Protein AF-A0A7C1WB35-F1 (afdb_monomer)

Secondary structure (DSSP, 8-state):
--HHHHHHHHHHHHHHHHHHHHHHHHHHHHHHHHHHHHHHHHHHHHHHHHHHHHHHHHHHHHHHHHHHHHHHHHHHHHHHHHHHHHHHHHHHHHT--HHHHHHHHHHHHHHHHHH--S---EEESSHHHHHHHHTTTPPEEEE---

Solvent-accessible surface area (backbone atoms only — not comparable to full-atom values): 8251 Å² total; per-residue (Å²): 134,61,72,66,62,54,53,52,49,53,54,48,53,52,51,51,51,51,53,49,53,52,52,54,50,52,54,52,51,52,50,54,52,53,50,54,50,54,51,51,51,53,51,52,51,49,54,52,51,52,51,49,54,51,52,52,50,53,49,52,52,52,53,51,49,52,51,52,52,51,51,50,50,53,50,52,53,51,49,51,51,50,52,52,49,51,52,51,50,50,51,51,64,73,66,49,51,72,71,58,46,52,54,52,54,53,54,50,51,56,50,46,64,75,71,50,89,75,91,67,73,42,72,40,70,50,76,70,50,56,63,56,33,60,78,70,77,43,53,75,79,46,79,49,92,126

Mean predicted aligned error: 10.4 Å

Radius of gyration: 50.58 Å; Cα contacts (8 Å, |Δi|>4): 37; chains: 1; bounding box: 86×27×138 Å

pLDDT: mean 91.78, std 7.6, range [55.28, 98.44]

Foldseek 3Di:
DDPVVVVVVVVVVVVVVVVVVVVVVVVVVVVVVVVVVVVVVVVVVVVVVVVVVVVVVVVVVVVVVVVVVVVVVVVVVVVVVVVVVVVVVVVCVVPDDLVRVLVVVLVVVVVCVVVDPDQAEDEDADPSVVVSVVVVVHHYPYYDHD

Sequence (146 aa):
MTVEKIINRIKRDASETVKQIIKEAEEKAKGIIEEAKEEARGEAKKIIEDGRKQAENIRRIHVSRANQDAQRRIMNIKEEFIERCFARAVEKLQNLSGDEYKKIVATLIEKARRTLDGDIIAYISRDEDEEILKNYDIPVKGRIEA

Structure (mmCIF, N/CA/C/O backbone):
data_AF-A0A7C1WB35-F1
#
_entry.id   AF-A0A7C1WB35-F1
#
loop_
_atom_site.group_PDB
_atom_site.id
_atom_site.type_symbol
_atom_site.label_atom_id
_atom_site.label_alt_id
_atom_site.label_comp_id
_atom_site.label_asym_id
_atom_site.label_entity_id
_atom_site.label_seq_id
_atom_site.pdbx_PDB_ins_code
_atom_site.Cartn_x
_atom_site.Cartn_y
_atom_site.Cartn_z
_atom_site.occupancy
_atom_site.B_iso_or_equiv
_atom_site.auth_seq_id
_atom_site.auth_comp_id
_atom_site.auth_asym_id
_atom_site.auth_atom_id
_atom_site.pdbx_PDB_model_num
ATOM 1 N N . MET A 1 1 ? -42.092 -0.435 89.103 1.00 55.28 1 MET A N 1
ATOM 2 C CA . MET A 1 1 ? -42.287 -0.674 87.652 1.00 55.28 1 MET A CA 1
ATOM 3 C C . MET A 1 1 ? -42.473 -2.170 87.447 1.00 55.28 1 MET A C 1
ATOM 5 O O . MET A 1 1 ? -41.717 -2.915 88.051 1.00 55.28 1 MET A O 1
ATOM 9 N N . THR A 1 2 ? -43.472 -2.616 86.684 1.00 77.06 2 THR A N 1
ATOM 10 C CA . THR A 1 2 ? -43.758 -4.050 86.486 1.00 77.06 2 THR A CA 1
ATOM 11 C C . THR A 1 2 ? -42.870 -4.654 85.395 1.00 77.06 2 THR A C 1
ATOM 13 O O . THR A 1 2 ? -42.499 -3.971 84.439 1.00 77.06 2 THR A O 1
ATOM 16 N N . VAL A 1 3 ? -42.542 -5.941 85.530 1.00 78.44 3 VAL A N 1
ATOM 17 C CA . VAL A 1 3 ? -41.705 -6.721 84.596 1.00 78.44 3 VAL A CA 1
ATOM 18 C C . VAL A 1 3 ? -42.214 -6.634 83.147 1.00 78.44 3 VAL A C 1
ATOM 20 O O . VAL A 1 3 ? -41.426 -6.498 82.214 1.00 78.44 3 VAL A O 1
ATOM 23 N N . GLU A 1 4 ? -43.531 -6.585 82.948 1.00 80.69 4 GLU A N 1
ATOM 24 C CA . GLU A 1 4 ? -44.162 -6.448 81.627 1.00 80.69 4 GLU A CA 1
ATOM 25 C C . GLU A 1 4 ? -43.800 -5.150 80.891 1.00 80.69 4 GLU A C 1
ATOM 27 O O . GLU A 1 4 ? -43.601 -5.163 79.676 1.00 80.69 4 GLU A O 1
ATOM 32 N N . LYS A 1 5 ? -43.662 -4.020 81.603 1.00 83.69 5 LYS A N 1
ATOM 33 C CA . LYS A 1 5 ? -43.256 -2.747 80.977 1.00 83.69 5 LYS A CA 1
ATOM 34 C C . LYS A 1 5 ? -41.819 -2.802 80.462 1.00 83.69 5 LYS A C 1
ATOM 36 O O . LYS A 1 5 ? -41.527 -2.200 79.433 1.00 83.69 5 LYS A O 1
ATOM 41 N N . ILE A 1 6 ? -40.943 -3.531 81.152 1.00 84.94 6 ILE A N 1
ATOM 42 C CA . ILE A 1 6 ? -39.547 -3.723 80.741 1.00 84.94 6 ILE A CA 1
ATOM 43 C C . ILE A 1 6 ? -39.499 -4.599 79.484 1.00 84.94 6 ILE A C 1
ATOM 45 O O . ILE A 1 6 ? -38.863 -4.220 78.505 1.00 84.94 6 ILE A O 1
ATOM 49 N N . ILE A 1 7 ? -40.249 -5.704 79.461 1.00 87.00 7 ILE A N 1
ATOM 50 C CA . ILE A 1 7 ? -40.331 -6.604 78.299 1.00 87.00 7 ILE A CA 1
ATOM 51 C C . ILE A 1 7 ? -40.873 -5.877 77.061 1.00 87.00 7 ILE A C 1
ATOM 53 O O . ILE A 1 7 ? -40.320 -6.019 75.971 1.00 87.00 7 ILE A O 1
ATOM 57 N N . ASN A 1 8 ? -41.928 -5.072 77.211 1.00 88.94 8 ASN A N 1
ATOM 58 C CA . ASN A 1 8 ? -42.499 -4.320 76.090 1.00 88.94 8 ASN A CA 1
ATOM 59 C C . ASN A 1 8 ? -41.539 -3.256 75.546 1.00 88.94 8 ASN A C 1
ATOM 61 O O . ASN A 1 8 ? -41.481 -3.055 74.334 1.00 88.94 8 ASN A O 1
ATOM 65 N N . ARG A 1 9 ? -40.758 -2.611 76.419 1.00 89.44 9 ARG A N 1
ATOM 66 C CA . ARG A 1 9 ? -39.730 -1.653 76.001 1.00 89.44 9 ARG A CA 1
ATOM 67 C C . ARG A 1 9 ? -38.605 -2.348 75.233 1.00 89.44 9 ARG A C 1
ATOM 69 O O . ARG A 1 9 ? -38.311 -1.933 74.124 1.00 89.44 9 ARG A O 1
ATOM 76 N N . ILE A 1 10 ? -38.101 -3.477 75.738 1.00 91.31 10 ILE A N 1
ATOM 77 C CA . ILE A 1 10 ? -37.080 -4.291 75.052 1.00 91.31 10 ILE A CA 1
ATOM 78 C C . ILE A 1 10 ? -37.562 -4.740 73.666 1.00 91.31 10 ILE A C 1
ATOM 80 O O . ILE A 1 10 ? -36.821 -4.635 72.694 1.00 91.31 10 ILE A O 1
ATOM 84 N N . LYS A 1 11 ? -38.808 -5.218 73.547 1.00 92.50 11 LYS A N 1
ATOM 85 C CA . LYS A 1 11 ? -39.375 -5.635 72.252 1.00 92.50 11 LYS A CA 1
ATOM 86 C C . LYS A 1 11 ? -39.479 -4.478 71.264 1.00 92.50 11 LYS A C 1
ATOM 88 O O . LYS A 1 11 ? -39.217 -4.662 70.076 1.00 92.50 11 LYS A O 1
ATOM 93 N N . ARG A 1 12 ? -39.883 -3.301 71.744 1.00 93.38 12 ARG A N 1
ATOM 94 C CA . ARG A 1 12 ? -39.992 -2.104 70.913 1.00 93.38 12 ARG A CA 1
ATOM 95 C C . ARG A 1 12 ? -38.617 -1.632 70.449 1.00 93.38 12 ARG A C 1
ATOM 97 O O . ARG A 1 12 ? -38.442 -1.443 69.250 1.00 93.38 12 ARG A O 1
ATOM 104 N N . ASP A 1 13 ? -37.661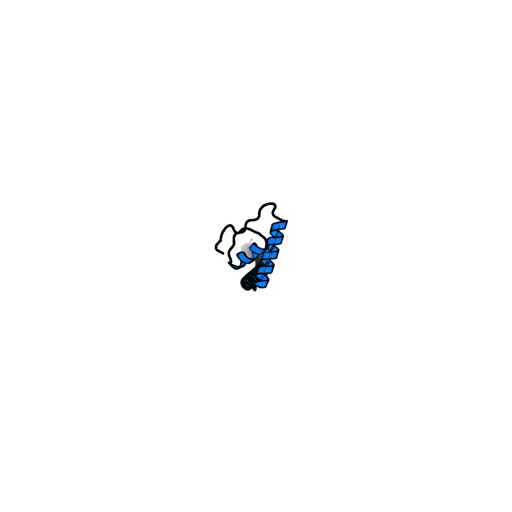 -1.529 71.365 1.00 93.31 13 ASP A N 1
ATOM 105 C CA . ASP A 1 13 ? -36.290 -1.112 71.066 1.00 93.31 13 ASP A CA 1
ATOM 106 C C . ASP A 1 13 ? -35.649 -2.087 70.062 1.00 93.31 13 ASP A C 1
ATOM 108 O O . ASP A 1 13 ? -35.138 -1.662 69.030 1.00 93.31 13 ASP A O 1
ATOM 112 N N . ALA A 1 14 ? -35.799 -3.402 70.272 1.00 93.56 14 ALA A N 1
ATOM 113 C CA . ALA A 1 14 ? -35.333 -4.420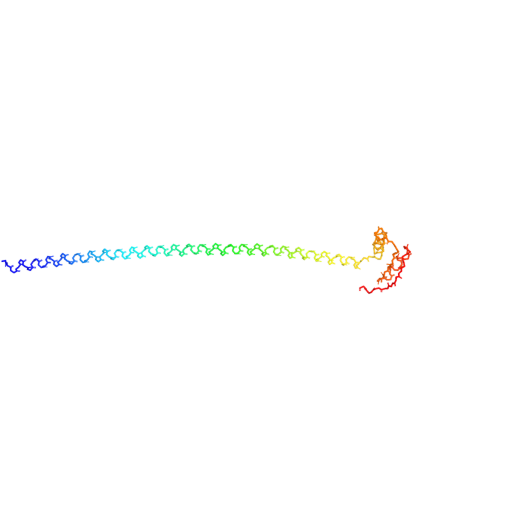 69.330 1.00 93.56 14 ALA A CA 1
ATOM 114 C C . ALA A 1 14 ? -35.991 -4.288 67.945 1.00 93.56 14 ALA A C 1
ATOM 116 O O . ALA A 1 14 ? -35.315 -4.411 66.924 1.00 93.56 14 ALA A O 1
ATOM 117 N N . SER A 1 15 ? -37.298 -4.007 67.881 1.00 94.38 15 SER A N 1
ATOM 118 C CA . SER A 1 15 ? -37.988 -3.795 66.604 1.00 94.38 15 SER A CA 1
ATOM 119 C C . SER A 1 15 ? -37.516 -2.530 65.885 1.00 94.38 15 SER A C 1
ATOM 121 O O . SER A 1 15 ? -37.413 -2.552 64.658 1.00 94.38 15 SER A O 1
ATOM 123 N N . GLU A 1 16 ? -37.248 -1.443 66.611 1.00 95.25 16 GLU A N 1
ATOM 124 C CA . GLU A 1 16 ? -36.697 -0.208 66.044 1.00 95.25 16 GLU A CA 1
ATOM 125 C C . GLU A 1 16 ? -35.274 -0.450 65.515 1.00 95.25 16 GLU A C 1
ATOM 127 O O . GLU A 1 16 ? -34.991 -0.107 64.366 1.00 95.25 16 GLU A O 1
ATOM 132 N N . THR A 1 17 ? -34.423 -1.152 66.274 1.00 95.44 17 THR A N 1
ATOM 133 C CA . THR A 1 17 ? -33.069 -1.527 65.835 1.00 95.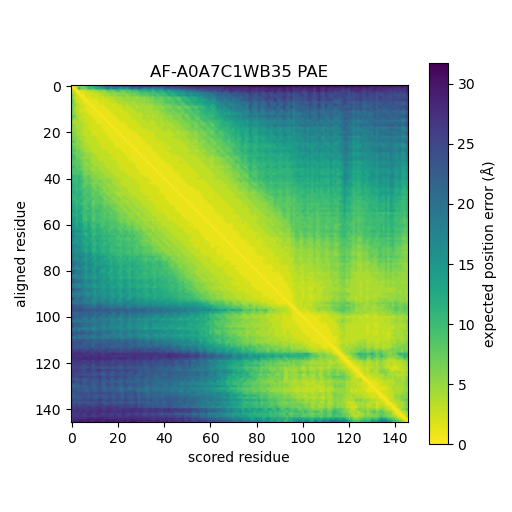44 17 THR A CA 1
ATOM 134 C C . THR A 1 17 ? -33.090 -2.404 64.581 1.00 95.44 17 THR A C 1
ATOM 136 O O . THR A 1 17 ? -32.348 -2.138 63.639 1.00 95.44 17 THR A O 1
ATOM 139 N N . VAL A 1 18 ? -33.968 -3.413 64.511 1.00 95.75 18 VAL A N 1
ATOM 140 C CA . VAL A 1 18 ? -34.102 -4.272 63.318 1.00 95.75 18 VAL A CA 1
ATOM 141 C C . VAL A 1 18 ? -34.496 -3.454 62.088 1.00 95.75 18 VAL A C 1
ATOM 143 O O . VAL A 1 18 ? -33.896 -3.617 61.028 1.00 95.75 18 VAL A O 1
ATOM 146 N N . LYS A 1 19 ? -35.467 -2.541 62.218 1.00 96.12 19 LYS A N 1
ATOM 147 C CA . LYS A 1 19 ? -35.877 -1.669 61.104 1.00 96.12 19 LYS A CA 1
ATOM 148 C C . LYS A 1 19 ? -34.734 -0.774 60.636 1.00 96.12 19 LYS A C 1
ATOM 150 O O . LYS A 1 19 ? -34.574 -0.581 59.434 1.00 96.12 19 LYS A O 1
ATOM 155 N N . GLN A 1 20 ? -33.948 -0.246 61.570 1.00 96.62 20 GLN A N 1
ATOM 156 C CA . GLN A 1 20 ? -32.811 0.609 61.252 1.00 96.62 20 GLN A CA 1
ATOM 157 C C . GLN A 1 20 ? -31.707 -0.165 60.520 1.00 96.62 20 GLN A C 1
ATOM 159 O O . GLN A 1 20 ? -31.249 0.290 59.476 1.00 96.62 20 GLN A O 1
ATOM 164 N N . ILE A 1 21 ? -31.371 -1.376 60.980 1.00 96.94 21 ILE A N 1
ATOM 165 C CA . ILE A 1 21 ? -30.397 -2.255 60.313 1.00 96.94 21 ILE A CA 1
ATOM 166 C C . ILE A 1 21 ? -30.844 -2.600 58.888 1.00 96.94 21 ILE A C 1
ATOM 168 O O . ILE A 1 21 ? -30.041 -2.523 57.961 1.00 96.94 21 ILE A O 1
ATOM 172 N N . ILE A 1 22 ? -32.119 -2.960 58.695 1.00 96.88 22 ILE A N 1
ATOM 173 C CA . ILE A 1 22 ? -32.652 -3.283 57.362 1.00 96.88 22 ILE A CA 1
ATOM 174 C C . ILE A 1 22 ? -32.562 -2.062 56.445 1.00 96.88 22 ILE A C 1
ATOM 176 O O . ILE A 1 22 ? -32.070 -2.179 55.326 1.00 96.88 22 ILE A O 1
ATOM 180 N N . LYS A 1 23 ? -32.970 -0.883 56.927 1.00 97.00 23 LYS A N 1
ATOM 181 C CA . LYS A 1 23 ? -32.913 0.353 56.141 1.00 97.00 23 LYS A CA 1
ATOM 182 C C . LYS A 1 23 ? -31.479 0.704 55.729 1.00 97.00 23 LYS A C 1
ATOM 184 O O . LYS A 1 23 ? -31.237 0.998 54.562 1.00 97.00 23 LYS A O 1
ATOM 189 N N . GLU A 1 24 ? -30.527 0.631 56.657 1.00 96.81 24 GLU A N 1
ATOM 190 C CA . GLU A 1 24 ? -29.112 0.881 56.362 1.00 96.81 24 GLU A CA 1
ATOM 191 C C . GLU A 1 24 ? -28.539 -0.145 55.372 1.00 96.81 24 GLU A C 1
ATOM 193 O O . GLU A 1 24 ? -27.755 0.213 54.492 1.00 96.81 24 GLU A O 1
ATOM 198 N N . ALA A 1 25 ? -28.935 -1.417 55.482 1.00 96.69 25 ALA A N 1
ATOM 199 C CA . ALA A 1 25 ? -28.528 -2.458 54.542 1.00 96.69 25 ALA A CA 1
ATOM 200 C C . ALA A 1 25 ? -29.095 -2.213 53.133 1.00 96.69 25 ALA A C 1
ATOM 202 O O . ALA A 1 25 ? -28.365 -2.347 52.151 1.00 96.69 25 ALA A O 1
ATOM 203 N N . GLU A 1 26 ? -30.362 -1.806 53.022 1.00 97.25 26 GLU A N 1
ATOM 204 C CA . GLU A 1 26 ? -30.997 -1.457 51.747 1.00 97.25 26 GLU A CA 1
ATOM 205 C C . GLU A 1 26 ? -30.355 -0.228 51.092 1.00 97.25 26 GLU A C 1
ATOM 207 O O . GLU A 1 26 ? -30.133 -0.221 49.880 1.00 97.25 26 GLU A O 1
ATOM 212 N N . GLU A 1 27 ? -30.037 0.808 51.872 1.00 97.38 27 GLU A N 1
ATOM 213 C CA . GLU A 1 27 ? -29.350 2.006 51.376 1.00 97.38 27 GLU A CA 1
ATOM 214 C C . GLU A 1 27 ? -27.940 1.673 50.875 1.00 97.38 27 GLU A C 1
ATOM 216 O O . GLU A 1 27 ? -27.575 2.069 49.766 1.00 97.38 27 GLU A O 1
ATOM 221 N N . LYS A 1 28 ? -27.178 0.866 51.625 1.00 97.44 28 LYS A N 1
ATOM 222 C CA . LYS A 1 28 ? -25.855 0.389 51.190 1.00 97.44 28 LYS A CA 1
ATOM 223 C C . LYS A 1 28 ? -25.941 -0.463 49.926 1.00 97.44 28 LYS A C 1
ATOM 225 O O . LYS A 1 28 ? -25.163 -0.250 49.002 1.00 97.44 28 LYS A O 1
ATOM 230 N N . ALA A 1 29 ? -26.898 -1.388 49.851 1.00 97.25 29 ALA A N 1
ATOM 231 C CA . ALA A 1 29 ? -27.094 -2.226 48.669 1.00 97.25 29 ALA A CA 1
ATOM 232 C C . ALA A 1 29 ? -27.428 -1.388 47.426 1.00 97.25 29 ALA A C 1
ATOM 234 O O . ALA A 1 29 ? -26.867 -1.621 46.356 1.00 97.25 29 ALA A O 1
ATOM 235 N N . LYS A 1 30 ? -28.293 -0.374 47.565 1.00 97.56 30 LYS A N 1
ATOM 236 C CA . LYS A 1 30 ? -28.588 0.575 46.481 1.00 97.56 30 LYS A CA 1
ATOM 237 C C . LYS A 1 30 ? -27.346 1.349 46.047 1.00 97.56 30 LYS A C 1
ATOM 239 O O . LYS A 1 30 ? -27.134 1.479 44.846 1.00 97.56 30 LYS A O 1
ATOM 244 N N . GLY A 1 31 ? -26.532 1.813 46.997 1.00 97.94 31 GLY A N 1
ATOM 245 C CA . GLY A 1 31 ? -25.271 2.501 46.709 1.00 97.94 31 GLY A CA 1
ATOM 246 C C . GLY A 1 31 ? -24.315 1.641 45.883 1.00 97.94 31 GLY A C 1
ATOM 247 O O . GLY A 1 31 ? -23.886 2.068 44.818 1.00 97.94 31 GLY A O 1
ATOM 248 N N . ILE A 1 32 ? -24.084 0.396 46.314 1.00 97.94 32 ILE A N 1
ATOM 249 C CA . ILE A 1 32 ? -23.221 -0.565 45.605 1.00 97.94 32 ILE A CA 1
ATOM 250 C C . ILE A 1 32 ? -23.731 -0.821 44.181 1.00 97.94 32 ILE A C 1
ATOM 252 O O . ILE A 1 32 ? -22.952 -0.855 43.233 1.00 97.94 32 ILE A O 1
ATOM 256 N N . ILE A 1 33 ? -25.046 -0.998 44.014 1.00 97.69 33 ILE A N 1
ATOM 257 C CA . ILE A 1 33 ? -25.637 -1.240 42.693 1.00 97.69 33 ILE A CA 1
ATOM 258 C C . ILE A 1 33 ? -25.453 -0.029 41.775 1.00 97.69 33 ILE A C 1
ATOM 260 O O . ILE A 1 33 ? -25.200 -0.207 40.583 1.00 97.69 33 ILE A O 1
ATOM 264 N N . GLU A 1 34 ? -25.618 1.188 42.289 1.00 97.81 34 GLU A N 1
ATOM 265 C CA . GLU A 1 34 ? -25.507 2.390 41.463 1.00 97.81 34 GLU A CA 1
ATOM 266 C C . GLU A 1 34 ? -24.053 2.692 41.085 1.00 97.81 34 GLU A C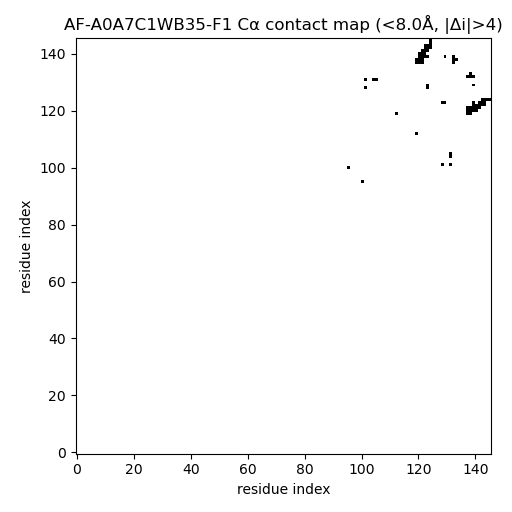 1
ATOM 268 O O . GLU A 1 34 ? -23.786 3.006 39.927 1.00 97.81 34 GLU A O 1
ATOM 273 N N . GLU A 1 35 ? -23.112 2.491 42.009 1.00 97.81 35 GLU A N 1
ATOM 274 C CA . GLU A 1 35 ? -21.673 2.587 41.741 1.00 97.81 35 GLU A CA 1
ATOM 275 C C . GLU A 1 35 ? -21.242 1.576 40.670 1.00 97.81 35 GLU A C 1
ATOM 277 O O . GLU A 1 35 ? -20.689 1.964 39.641 1.00 97.81 35 GLU A O 1
ATOM 282 N N . ALA A 1 36 ? -21.625 0.303 40.820 1.00 98.00 36 ALA A N 1
ATOM 283 C CA . ALA A 1 36 ? -21.324 -0.731 39.830 1.00 98.00 36 ALA A CA 1
ATOM 284 C C . ALA A 1 36 ? -21.933 -0.428 38.446 1.00 98.00 36 ALA A C 1
ATOM 286 O O . ALA A 1 36 ? -21.341 -0.741 37.412 1.00 98.00 36 ALA A O 1
ATOM 287 N N . LYS A 1 37 ? -23.120 0.196 38.391 1.00 98.06 37 LYS A N 1
ATOM 288 C CA . LYS A 1 37 ? -23.732 0.628 37.123 1.00 98.06 37 LYS A CA 1
ATOM 289 C C . LYS A 1 37 ? -22.969 1.776 36.474 1.00 98.06 37 LYS A C 1
ATOM 291 O O . LYS A 1 37 ? -22.820 1.770 35.251 1.00 98.06 37 LYS A O 1
ATOM 296 N N . GLU A 1 38 ? -22.544 2.768 37.248 1.00 97.94 38 GLU A N 1
ATOM 297 C CA . GLU A 1 38 ? -21.746 3.889 36.747 1.00 97.94 38 GLU A CA 1
ATOM 298 C C . GLU A 1 38 ? -20.396 3.400 36.209 1.00 97.94 38 GLU A C 1
ATOM 300 O O . GLU A 1 38 ? -20.029 3.742 35.081 1.00 97.94 38 GLU A O 1
ATOM 305 N N . GLU A 1 39 ? -19.717 2.514 36.941 1.00 97.94 39 GLU A N 1
ATOM 306 C CA . GLU A 1 39 ? -18.475 1.878 36.492 1.00 97.94 39 GLU A CA 1
ATOM 307 C C . GLU A 1 39 ? -18.677 1.097 35.190 1.00 97.94 39 GLU A C 1
ATOM 309 O O . GLU A 1 39 ? -17.991 1.360 34.197 1.00 97.94 39 GLU A O 1
ATOM 314 N N . ALA A 1 40 ? -19.686 0.219 35.138 1.00 97.88 40 ALA A N 1
ATOM 315 C CA . ALA A 1 40 ? -19.993 -0.569 33.946 1.00 97.88 40 ALA A CA 1
ATOM 316 C C . ALA A 1 40 ? -20.325 0.315 32.730 1.00 97.88 40 ALA A C 1
ATOM 318 O O . ALA A 1 40 ? -19.911 0.026 31.605 1.00 97.88 40 ALA A O 1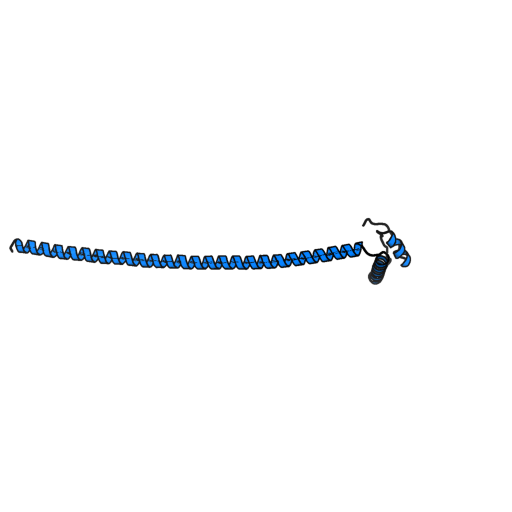
ATOM 319 N N . ARG A 1 41 ? -21.047 1.427 32.929 1.00 97.94 41 ARG A N 1
ATOM 320 C CA . ARG A 1 41 ? -21.316 2.411 31.866 1.00 97.94 41 ARG A CA 1
ATOM 321 C C . ARG A 1 41 ? -20.038 3.096 31.394 1.00 97.94 41 ARG A C 1
ATOM 323 O O . ARG A 1 41 ? -19.890 3.325 30.192 1.00 97.94 41 ARG A O 1
ATOM 330 N N . GLY A 1 42 ? -19.147 3.455 32.314 1.00 98.12 42 GLY A N 1
ATOM 331 C CA . GLY A 1 42 ? -17.856 4.057 31.997 1.00 98.12 42 GLY A CA 1
ATOM 332 C C . GLY A 1 42 ? -16.983 3.120 31.167 1.00 98.12 42 GLY A C 1
ATOM 333 O O . GLY A 1 42 ? -16.441 3.523 30.137 1.00 98.12 42 GLY A O 1
ATOM 334 N N . GLU A 1 43 ? -16.903 1.856 31.566 1.00 98.19 43 GLU A N 1
ATOM 335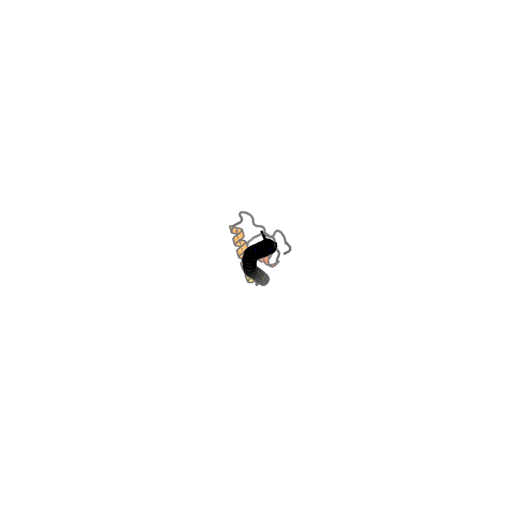 C CA . GLU A 1 43 ? -16.119 0.837 30.874 1.00 98.19 43 GLU A CA 1
ATOM 336 C C . GLU A 1 43 ? -16.704 0.500 29.496 1.00 98.19 43 GLU A C 1
ATOM 338 O O . GLU A 1 43 ? -15.982 0.507 28.497 1.00 98.19 43 GLU A O 1
ATOM 343 N N . ALA A 1 44 ? -18.029 0.351 29.394 1.00 98.25 44 ALA A N 1
ATOM 344 C CA . ALA A 1 44 ? -18.708 0.156 28.114 1.00 98.25 44 ALA A CA 1
ATOM 345 C C . ALA A 1 44 ? -18.452 1.316 27.137 1.00 98.25 44 ALA A C 1
ATOM 347 O O . ALA A 1 44 ? -18.188 1.088 25.955 1.00 98.25 44 ALA A O 1
ATOM 348 N N . LYS A 1 45 ? -18.482 2.568 27.618 1.00 98.19 45 LYS A N 1
ATOM 349 C CA . LYS A 1 45 ? -18.149 3.740 26.792 1.00 98.19 45 LYS A CA 1
ATOM 350 C C . LYS A 1 45 ? -16.709 3.684 26.284 1.00 98.19 45 LYS A C 1
ATOM 352 O O . LYS A 1 45 ? -16.504 3.923 25.096 1.00 98.19 45 LYS A O 1
ATOM 357 N N . LYS A 1 46 ? -15.742 3.333 27.142 1.00 98.19 46 LYS A N 1
ATOM 358 C CA . LYS A 1 46 ? -14.330 3.185 26.747 1.00 98.19 46 LYS A CA 1
ATOM 359 C C . LYS A 1 46 ? -14.158 2.118 25.668 1.00 98.19 46 LYS A C 1
ATOM 361 O O . LYS A 1 46 ? -13.584 2.410 24.627 1.00 98.19 46 LYS A O 1
ATOM 366 N N . ILE A 1 47 ? -14.746 0.935 25.859 1.00 98.44 47 ILE A N 1
ATOM 367 C CA . ILE A 1 47 ? -14.695 -0.162 24.878 1.00 98.44 47 ILE A CA 1
ATOM 368 C C . ILE A 1 47 ? -15.249 0.289 23.519 1.00 98.44 47 ILE A C 1
ATOM 370 O O . ILE A 1 47 ? -14.651 0.022 22.477 1.00 98.44 47 ILE A O 1
ATOM 374 N N . ILE A 1 48 ? -16.380 1.002 23.515 1.00 98.25 48 ILE A N 1
ATOM 375 C CA . ILE A 1 48 ? -16.987 1.513 22.279 1.00 98.25 48 ILE A CA 1
ATOM 376 C C . ILE A 1 48 ? -16.087 2.560 21.613 1.00 98.25 48 ILE A C 1
ATOM 378 O O . ILE A 1 48 ? -15.930 2.545 20.391 1.00 98.25 48 ILE A O 1
ATOM 382 N N . GLU A 1 49 ? -15.516 3.484 22.384 1.00 98.19 49 GLU A N 1
ATOM 383 C CA . GLU A 1 49 ? -14.638 4.528 21.855 1.00 98.19 49 GLU A CA 1
ATOM 384 C C . GLU A 1 49 ? -13.351 3.941 21.264 1.00 98.19 49 GLU A C 1
ATOM 386 O O . GLU A 1 49 ? -12.971 4.289 20.142 1.00 98.19 49 GLU A O 1
ATOM 391 N N . ASP A 1 50 ? -12.729 2.998 21.965 1.00 98.25 50 ASP A N 1
ATOM 392 C CA . ASP A 1 50 ? -11.527 2.310 21.504 1.00 98.25 50 ASP A CA 1
ATOM 393 C C . ASP A 1 50 ? -11.814 1.473 20.256 1.00 98.25 50 ASP A C 1
ATOM 395 O O . ASP A 1 50 ? -11.074 1.556 19.273 1.00 98.25 50 ASP A O 1
ATOM 399 N N . GLY A 1 51 ? -12.942 0.756 20.226 1.00 98.44 51 GLY A N 1
ATOM 400 C CA . GLY A 1 51 ? -13.390 0.025 19.041 1.00 98.44 51 GLY A CA 1
ATOM 401 C C . GLY A 1 51 ? -13.595 0.939 17.828 1.00 98.44 51 GLY A C 1
ATOM 402 O O . GLY A 1 51 ? -13.185 0.599 16.716 1.00 98.44 51 GLY A O 1
ATOM 403 N N . ARG A 1 52 ? -14.158 2.140 18.025 1.00 98.31 52 ARG A N 1
ATOM 404 C CA . ARG A 1 52 ? -14.308 3.141 16.953 1.00 98.31 52 ARG A CA 1
ATOM 405 C C . ARG A 1 52 ? -12.958 3.639 16.440 1.00 98.31 52 ARG A C 1
ATOM 407 O O . ARG A 1 52 ? -12.761 3.673 15.226 1.00 98.31 52 ARG A O 1
ATOM 414 N N . LYS A 1 53 ? -12.024 3.974 17.337 1.00 98.25 53 LYS A N 1
ATOM 415 C CA . LYS A 1 53 ? -10.665 4.410 16.965 1.00 98.25 53 LYS A CA 1
ATOM 416 C C . LYS A 1 53 ? -9.921 3.323 16.191 1.00 98.25 53 LYS A C 1
ATOM 418 O O . LYS A 1 53 ? -9.302 3.608 15.166 1.00 98.25 53 LYS A O 1
ATOM 423 N N . GLN A 1 54 ? -10.015 2.072 16.640 1.00 98.19 54 GLN A N 1
ATOM 424 C CA . GLN A 1 54 ? -9.413 0.930 15.953 1.00 98.19 54 GLN A CA 1
ATOM 425 C C . GLN A 1 54 ? -10.011 0.730 14.558 1.00 98.19 54 GLN A C 1
ATOM 427 O O . GLN A 1 54 ? -9.263 0.619 13.586 1.00 98.19 54 GLN A O 1
ATOM 432 N N . ALA A 1 55 ? -11.341 0.747 14.435 1.00 98.25 55 ALA A N 1
ATOM 433 C CA . ALA A 1 55 ? -12.021 0.606 13.150 1.00 98.25 55 ALA A CA 1
ATOM 434 C C . ALA A 1 55 ? -11.639 1.724 12.167 1.00 98.25 55 ALA A C 1
ATOM 436 O O . ALA A 1 55 ? -11.391 1.464 10.987 1.00 98.25 55 ALA A O 1
ATOM 437 N N . GLU A 1 56 ? -11.539 2.965 12.647 1.00 98.12 56 GLU A N 1
ATOM 438 C CA . GLU A 1 56 ? -11.096 4.090 11.828 1.00 98.12 56 GLU A CA 1
ATOM 439 C C . GLU A 1 56 ? -9.643 3.921 11.367 1.00 98.12 56 GLU A C 1
ATOM 441 O O . GLU A 1 56 ? -9.343 4.129 10.189 1.00 98.12 56 GLU A O 1
ATOM 446 N N . ASN A 1 57 ? -8.746 3.492 12.258 1.00 98.12 57 ASN A N 1
ATOM 447 C CA . ASN A 1 57 ? -7.350 3.246 11.908 1.00 98.12 57 ASN A CA 1
ATOM 448 C C . ASN A 1 57 ? -7.217 2.140 10.849 1.00 98.12 57 ASN A C 1
ATOM 450 O O . ASN A 1 57 ? -6.555 2.331 9.828 1.00 98.12 57 ASN A O 1
ATOM 454 N N . ILE A 1 58 ? -7.919 1.019 11.037 1.00 98.38 58 ILE A N 1
ATOM 455 C CA . ILE A 1 58 ? -7.976 -0.086 10.070 1.00 98.38 58 ILE A CA 1
ATOM 456 C C . ILE A 1 58 ? -8.464 0.426 8.711 1.00 98.38 58 ILE A C 1
ATOM 458 O O . ILE A 1 58 ? -7.831 0.173 7.683 1.00 98.38 58 ILE A O 1
ATOM 462 N N . ARG A 1 59 ? -9.542 1.219 8.693 1.00 98.25 59 ARG A N 1
ATOM 463 C CA . ARG A 1 59 ? -10.059 1.825 7.461 1.00 98.25 59 ARG A CA 1
ATOM 464 C C . ARG A 1 59 ? -9.009 2.700 6.774 1.00 98.25 59 ARG A C 1
ATOM 466 O O . ARG A 1 59 ? -8.818 2.565 5.566 1.00 98.25 59 ARG A O 1
ATOM 473 N N . ARG A 1 60 ? -8.322 3.579 7.513 1.00 98.06 60 ARG A N 1
ATOM 474 C CA . ARG A 1 60 ? -7.269 4.452 6.960 1.00 98.06 60 ARG A CA 1
ATOM 475 C C . ARG A 1 60 ? -6.127 3.640 6.351 1.00 98.06 60 ARG A C 1
ATOM 477 O O . ARG A 1 60 ? -5.695 3.949 5.242 1.00 98.06 60 ARG A O 1
ATOM 484 N N . ILE A 1 61 ? -5.687 2.581 7.031 1.00 98.25 61 ILE A N 1
ATOM 485 C CA . ILE A 1 61 ? -4.641 1.675 6.538 1.00 98.25 61 ILE A CA 1
ATOM 486 C C . ILE A 1 61 ? -5.075 1.015 5.226 1.00 98.25 61 ILE A C 1
ATOM 488 O O . ILE A 1 61 ? -4.323 1.048 4.253 1.00 98.25 61 ILE A O 1
ATOM 492 N N . HIS A 1 62 ? -6.289 0.462 5.164 1.00 98.31 62 HIS A N 1
ATOM 493 C CA . HIS A 1 62 ? -6.784 -0.187 3.948 1.00 98.31 62 HIS A CA 1
ATOM 494 C C . HIS A 1 62 ? -6.886 0.774 2.765 1.00 98.31 62 HIS A C 1
ATOM 496 O O . HIS A 1 62 ? -6.449 0.427 1.670 1.00 98.31 62 HIS A O 1
ATOM 502 N N . VAL A 1 63 ? -7.412 1.984 2.977 1.00 98.19 63 VAL A N 1
ATOM 503 C CA . VAL A 1 63 ? -7.512 2.999 1.915 1.00 98.19 63 VAL A CA 1
ATOM 504 C C . VAL A 1 63 ? -6.126 3.421 1.433 1.00 98.19 63 VAL A C 1
ATOM 506 O O . VAL A 1 63 ? -5.885 3.474 0.229 1.00 98.19 63 VAL A O 1
ATOM 509 N N . SER A 1 64 ? -5.196 3.676 2.357 1.00 98.00 64 SER A N 1
ATOM 510 C CA . SER A 1 64 ? -3.817 4.034 2.013 1.00 98.00 64 SER A CA 1
ATOM 511 C C . SER A 1 64 ? -3.146 2.939 1.183 1.00 98.00 64 SER A C 1
ATOM 513 O O . SER A 1 64 ? -2.597 3.211 0.116 1.00 98.00 64 SER A O 1
ATOM 515 N N . ARG A 1 65 ? -3.275 1.680 1.616 1.00 98.06 65 ARG A N 1
ATOM 516 C CA . ARG A 1 65 ? -2.719 0.527 0.905 1.00 98.06 65 ARG A CA 1
ATOM 517 C C . ARG A 1 65 ? -3.328 0.362 -0.485 1.00 98.06 65 ARG A C 1
ATOM 519 O O . ARG A 1 65 ? -2.589 0.188 -1.445 1.00 98.06 65 ARG A O 1
ATOM 526 N N . ALA A 1 66 ? -4.650 0.480 -0.612 1.00 98.19 66 ALA A N 1
ATOM 527 C CA . ALA A 1 66 ? -5.325 0.402 -1.905 1.00 98.19 66 ALA A CA 1
ATOM 528 C C . ALA A 1 66 ? -4.832 1.489 -2.877 1.00 98.19 66 ALA A C 1
ATOM 530 O O . ALA A 1 66 ? -4.576 1.203 -4.046 1.00 98.19 66 ALA A O 1
ATOM 531 N N . ASN A 1 67 ? -4.634 2.716 -2.386 1.00 97.94 67 ASN A N 1
ATOM 532 C CA . ASN A 1 67 ? -4.097 3.814 -3.190 1.00 97.94 67 ASN A CA 1
ATOM 533 C C . ASN A 1 67 ? -2.648 3.556 -3.626 1.00 97.94 67 ASN A C 1
ATOM 535 O O . ASN A 1 67 ? -2.314 3.766 -4.792 1.00 97.94 67 ASN A O 1
ATOM 539 N N . GLN A 1 68 ? -1.799 3.070 -2.718 1.00 98.25 68 GLN A N 1
ATOM 540 C CA . GLN A 1 68 ? -0.412 2.715 -3.033 1.00 98.25 68 GLN A CA 1
ATOM 541 C C . GLN A 1 68 ? -0.336 1.586 -4.067 1.00 98.25 68 GLN A C 1
ATOM 543 O O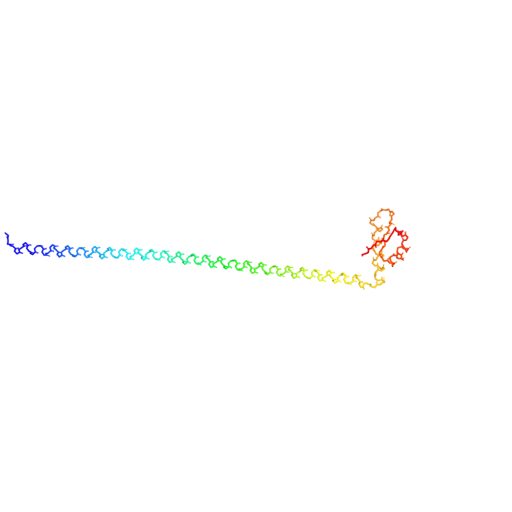 . GLN A 1 68 ? 0.431 1.680 -5.026 1.00 98.25 68 GLN A O 1
ATOM 548 N N . ASP A 1 69 ? -1.160 0.550 -3.916 1.00 98.31 69 ASP A N 1
ATOM 549 C CA . ASP A 1 69 ? -1.219 -0.571 -4.854 1.00 98.31 69 ASP A CA 1
ATOM 550 C C . ASP A 1 69 ? -1.700 -0.113 -6.239 1.00 98.31 69 ASP A C 1
ATOM 552 O O . ASP A 1 69 ? -1.142 -0.527 -7.258 1.00 98.31 69 ASP A O 1
ATOM 556 N N . ALA A 1 70 ? -2.690 0.784 -6.301 1.00 98.25 70 ALA A N 1
ATOM 557 C CA . ALA A 1 70 ? -3.164 1.362 -7.557 1.00 98.25 70 ALA A CA 1
ATOM 558 C C . ALA A 1 70 ? -2.074 2.189 -8.258 1.00 98.25 70 ALA A C 1
ATOM 560 O O . ALA A 1 70 ? -1.830 2.007 -9.452 1.00 98.25 70 ALA A O 1
ATOM 561 N N . GLN A 1 71 ? -1.376 3.056 -7.520 1.00 97.94 71 GLN A N 1
ATOM 562 C CA . GLN A 1 71 ? -0.275 3.854 -8.066 1.00 97.94 71 GLN A CA 1
ATOM 563 C C . GLN A 1 71 ? 0.871 2.974 -8.568 1.00 97.94 71 GLN A C 1
ATOM 565 O O . GLN A 1 71 ? 1.373 3.196 -9.670 1.00 97.94 71 GLN A O 1
ATOM 570 N N . ARG A 1 72 ? 1.240 1.938 -7.805 1.00 98.31 72 ARG A N 1
ATOM 571 C CA . ARG A 1 72 ? 2.269 0.975 -8.212 1.00 98.31 72 ARG A CA 1
ATOM 572 C C . ARG A 1 72 ? 1.885 0.263 -9.505 1.00 98.31 72 ARG A C 1
ATOM 574 O O . ARG A 1 72 ? 2.705 0.175 -10.409 1.00 98.31 72 ARG A O 1
ATOM 581 N N . ARG A 1 73 ? 0.632 -0.188 -9.637 1.00 98.25 73 ARG A N 1
ATOM 582 C CA . ARG A 1 73 ? 0.141 -0.814 -10.879 1.00 98.25 73 ARG A CA 1
ATOM 583 C C . ARG A 1 73 ? 0.262 0.122 -12.076 1.00 98.25 73 ARG A C 1
ATOM 585 O O . ARG A 1 73 ? 0.740 -0.302 -13.121 1.00 98.25 73 ARG A O 1
ATOM 592 N N . ILE A 1 74 ? -0.132 1.387 -11.923 1.00 98.19 74 ILE A N 1
ATOM 593 C CA . ILE A 1 74 ? 0.002 2.384 -12.994 1.00 98.19 74 ILE A CA 1
ATOM 594 C C . ILE A 1 74 ? 1.473 2.568 -13.379 1.00 98.19 74 ILE A C 1
ATOM 596 O O . ILE A 1 74 ? 1.783 2.639 -14.565 1.00 98.19 74 ILE A O 1
ATOM 600 N N . MET A 1 75 ? 2.371 2.650 -12.396 1.00 97.94 75 MET A N 1
ATOM 601 C CA . MET A 1 75 ? 3.799 2.835 -12.649 1.00 97.94 75 MET A CA 1
ATOM 602 C C . MET A 1 75 ? 4.401 1.643 -13.396 1.00 97.94 75 MET A C 1
ATOM 604 O O . MET A 1 75 ? 5.035 1.848 -14.425 1.00 97.94 75 MET A O 1
ATOM 608 N N . ASN A 1 76 ? 4.102 0.420 -12.958 1.00 98.12 76 ASN A N 1
ATOM 609 C CA . ASN A 1 76 ? 4.575 -0.797 -13.616 1.00 98.12 76 ASN A CA 1
ATOM 610 C C . ASN A 1 76 ? 4.078 -0.892 -15.064 1.00 98.12 76 ASN A C 1
ATOM 612 O O . ASN A 1 76 ? 4.842 -1.233 -15.957 1.00 98.12 76 ASN A O 1
ATOM 616 N N . ILE A 1 77 ? 2.810 -0.545 -15.318 1.00 98.12 77 ILE A N 1
ATOM 617 C CA . ILE A 1 77 ? 2.267 -0.529 -16.683 1.00 98.12 77 ILE A CA 1
ATOM 618 C C . ILE A 1 77 ? 3.012 0.499 -17.541 1.00 98.12 77 ILE A C 1
ATOM 620 O O . ILE A 1 77 ? 3.351 0.216 -18.686 1.00 98.12 77 ILE A O 1
ATOM 624 N N . LYS A 1 78 ? 3.285 1.699 -17.011 1.00 98.00 78 LYS A N 1
ATOM 625 C CA . LYS A 1 78 ? 4.054 2.717 -17.744 1.00 98.00 78 LYS A CA 1
ATOM 626 C C . LYS A 1 78 ? 5.453 2.220 -18.098 1.00 98.00 78 LYS A C 1
ATOM 628 O O . LYS A 1 78 ? 5.884 2.430 -19.226 1.00 98.00 78 LYS A O 1
ATOM 633 N N . GLU A 1 79 ? 6.133 1.577 -17.156 1.00 97.88 79 GLU A N 1
ATOM 634 C CA . GLU A 1 79 ? 7.458 0.996 -17.368 1.00 97.88 79 GLU A CA 1
ATOM 635 C C . GLU A 1 79 ? 7.420 -0.093 -18.445 1.00 97.88 79 GLU A C 1
ATOM 637 O O . GLU A 1 79 ? 8.168 -0.015 -19.414 1.00 97.88 79 GLU A O 1
ATOM 642 N N . GLU A 1 80 ? 6.443 -0.999 -18.383 1.00 98.12 80 GLU A N 1
ATOM 643 C CA . GLU A 1 80 ? 6.234 -2.026 -19.407 1.00 98.12 80 GLU A CA 1
ATOM 644 C C . GLU A 1 80 ? 6.002 -1.416 -20.803 1.00 98.12 80 GLU A C 1
ATOM 646 O O . GLU A 1 80 ? 6.527 -1.899 -21.807 1.00 98.12 80 GLU A O 1
ATOM 651 N N . PHE A 1 81 ? 5.235 -0.325 -20.903 1.00 98.12 81 PHE A N 1
ATOM 652 C CA . PHE A 1 81 ? 5.058 0.382 -22.175 1.00 98.12 81 PHE A CA 1
ATOM 653 C C . PHE A 1 81 ? 6.359 1.001 -22.685 1.00 98.12 81 PHE A C 1
ATOM 655 O O . PHE A 1 81 ? 6.615 0.959 -23.890 1.00 98.12 81 PHE A O 1
ATOM 662 N N . ILE A 1 82 ? 7.175 1.567 -21.796 1.00 97.94 82 ILE A N 1
ATOM 663 C CA . ILE A 1 82 ? 8.484 2.119 -22.152 1.00 97.94 82 ILE A CA 1
ATOM 664 C C . ILE A 1 82 ? 9.387 1.002 -22.682 1.00 97.94 82 ILE A C 1
ATOM 666 O O . ILE A 1 82 ? 9.932 1.137 -23.777 1.00 97.94 82 ILE A O 1
ATOM 670 N N . GLU A 1 83 ? 9.481 -0.122 -21.973 1.00 97.62 83 GLU A N 1
ATOM 671 C CA . GLU A 1 83 ? 10.261 -1.289 -22.397 1.00 97.62 83 GLU A CA 1
ATOM 672 C C . GLU A 1 83 ? 9.800 -1.818 -23.756 1.00 97.62 83 GLU A C 1
ATOM 674 O O . GLU A 1 83 ? 10.619 -2.030 -24.649 1.00 97.62 83 GLU A O 1
ATOM 679 N N . ARG A 1 84 ? 8.485 -1.949 -23.968 1.00 97.62 84 ARG A N 1
ATOM 680 C CA . ARG A 1 84 ? 7.917 -2.354 -25.263 1.00 97.62 84 ARG A CA 1
ATOM 681 C C . ARG A 1 84 ? 8.274 -1.376 -26.381 1.00 97.62 84 ARG A C 1
ATOM 683 O O . ARG A 1 84 ? 8.564 -1.810 -27.495 1.00 97.62 84 ARG A O 1
ATOM 690 N N . CYS A 1 85 ? 8.251 -0.071 -26.112 1.00 97.94 85 CYS A N 1
ATOM 691 C CA . CYS A 1 85 ? 8.656 0.947 -27.079 1.00 97.94 85 CYS A CA 1
ATOM 692 C C . CYS A 1 85 ? 10.140 0.822 -27.439 1.00 97.94 85 CYS A C 1
ATOM 694 O O . CYS A 1 85 ? 10.469 0.853 -28.625 1.00 97.94 85 CYS A O 1
ATOM 696 N N . PHE A 1 86 ? 11.016 0.632 -26.449 1.00 97.38 86 PHE A N 1
ATOM 697 C CA . PHE A 1 86 ? 12.442 0.412 -26.688 1.00 97.38 86 PHE A CA 1
ATOM 698 C C . PHE A 1 86 ? 12.700 -0.885 -27.452 1.00 97.38 86 PHE A C 1
ATOM 700 O O . PHE A 1 86 ? 13.419 -0.856 -28.446 1.00 97.38 86 PHE A O 1
ATOM 707 N N . ALA A 1 87 ? 12.060 -1.989 -27.065 1.00 97.31 87 ALA A N 1
ATOM 708 C CA . ALA A 1 87 ? 12.176 -3.265 -27.762 1.00 97.31 87 ALA A CA 1
ATOM 709 C C . ALA A 1 87 ? 11.781 -3.128 -29.240 1.00 97.31 87 ALA A C 1
ATOM 711 O O . ALA A 1 87 ? 12.534 -3.534 -30.122 1.00 97.31 87 ALA A O 1
ATOM 712 N N . ARG A 1 88 ? 10.660 -2.452 -29.529 1.00 96.94 88 ARG A N 1
ATOM 713 C CA . ARG A 1 88 ? 10.245 -2.156 -30.910 1.00 96.94 88 ARG A CA 1
ATOM 714 C C . ARG A 1 88 ? 11.205 -1.231 -31.644 1.00 96.94 88 ARG A C 1
ATOM 716 O O . ARG A 1 88 ? 11.371 -1.371 -32.851 1.00 96.94 88 ARG A O 1
ATOM 723 N N . ALA A 1 89 ? 11.779 -0.242 -30.964 1.00 96.06 89 ALA A N 1
ATOM 724 C CA . ALA A 1 89 ? 12.753 0.652 -31.578 1.00 96.06 89 ALA A CA 1
ATOM 725 C C . ALA A 1 89 ? 14.017 -0.119 -31.978 1.00 96.06 89 ALA A C 1
ATOM 727 O O . ALA A 1 89 ? 14.478 0.026 -33.107 1.00 96.06 89 ALA A O 1
ATOM 728 N N . VAL A 1 90 ? 14.520 -0.987 -31.096 1.00 95.50 90 VAL A N 1
ATOM 729 C CA . VAL A 1 90 ? 15.659 -1.873 -31.376 1.00 95.50 90 VAL A CA 1
ATOM 730 C C . VAL A 1 90 ? 15.336 -2.822 -32.526 1.00 95.50 90 VAL A C 1
ATOM 732 O O . VAL A 1 90 ? 16.109 -2.894 -33.473 1.00 95.50 90 VAL A O 1
ATOM 735 N N . GLU A 1 91 ? 14.176 -3.479 -32.501 1.00 95.75 91 GLU A N 1
ATOM 736 C CA . GLU A 1 91 ? 13.727 -4.368 -33.578 1.00 95.75 91 GLU A CA 1
ATOM 737 C C . GLU A 1 91 ? 13.671 -3.637 -34.929 1.00 95.75 91 GLU A C 1
ATOM 739 O O . GLU A 1 91 ? 14.148 -4.148 -35.941 1.00 95.75 91 GLU A O 1
ATOM 744 N N . LYS A 1 92 ? 13.137 -2.410 -34.961 1.00 94.06 92 LYS A N 1
ATOM 745 C CA . LYS A 1 92 ? 13.118 -1.591 -36.180 1.00 94.06 92 LYS A CA 1
ATOM 746 C C . LYS A 1 92 ? 14.518 -1.236 -36.664 1.00 94.06 92 LYS A C 1
ATOM 748 O O . LYS A 1 92 ? 14.748 -1.274 -37.864 1.00 94.06 92 LYS A O 1
ATOM 753 N N . LEU A 1 93 ? 15.430 -0.892 -35.754 1.00 90.88 93 LEU A N 1
ATOM 754 C CA . LEU A 1 93 ? 16.819 -0.575 -36.091 1.00 90.88 93 LEU A CA 1
ATOM 755 C C . LEU A 1 93 ? 17.579 -1.803 -36.612 1.00 90.88 93 LEU A C 1
ATOM 757 O O . LEU A 1 93 ? 18.377 -1.680 -37.536 1.00 90.88 93 LEU A O 1
ATOM 761 N N . GLN A 1 94 ? 17.317 -2.984 -36.049 1.00 89.38 94 GLN A N 1
ATOM 762 C CA . GLN A 1 94 ? 17.899 -4.246 -36.511 1.00 89.38 94 GLN A CA 1
ATOM 763 C C . GLN A 1 94 ? 17.396 -4.636 -37.904 1.00 89.38 94 GLN A C 1
ATOM 765 O O . GLN A 1 94 ? 18.169 -5.161 -38.698 1.00 89.38 94 GLN A O 1
ATOM 770 N N . ASN A 1 95 ? 16.130 -4.341 -38.204 1.00 91.06 95 ASN A N 1
ATOM 771 C CA . ASN A 1 95 ? 15.475 -4.696 -39.462 1.00 91.06 95 ASN A CA 1
ATOM 772 C C . ASN A 1 95 ? 15.487 -3.570 -40.515 1.00 91.06 95 ASN A C 1
ATOM 774 O O . ASN A 1 95 ? 14.702 -3.618 -41.463 1.00 91.06 95 ASN A O 1
ATOM 778 N N . LEU A 1 96 ? 16.333 -2.543 -40.362 1.00 90.06 96 LEU A N 1
ATOM 779 C CA . LEU A 1 96 ? 16.487 -1.496 -41.377 1.00 90.06 96 LEU A CA 1
ATOM 780 C C . LEU A 1 96 ? 16.937 -2.099 -42.709 1.00 90.06 96 LEU A C 1
ATOM 782 O O . LEU A 1 96 ? 17.857 -2.916 -42.753 1.00 90.06 96 LEU A O 1
ATOM 786 N N . SER A 1 97 ? 16.336 -1.641 -43.806 1.00 88.19 97 SER A N 1
ATOM 787 C CA . SER A 1 97 ? 16.856 -1.956 -45.136 1.00 88.19 97 SER A CA 1
ATOM 788 C C . SER A 1 97 ? 18.226 -1.300 -45.358 1.00 88.19 97 SER A C 1
ATOM 790 O O . SER A 1 97 ? 18.527 -0.256 -44.772 1.00 88.19 97 SER A O 1
ATOM 792 N N . GLY A 1 98 ? 19.055 -1.873 -46.239 1.00 85.56 98 GLY A N 1
ATOM 793 C CA . GLY A 1 98 ? 20.389 -1.331 -46.542 1.00 85.56 98 GLY A CA 1
ATOM 794 C C . GLY A 1 98 ? 20.360 0.133 -47.006 1.00 85.56 98 GLY A C 1
ATOM 795 O O . GLY A 1 98 ? 21.216 0.925 -46.616 1.00 85.56 98 GLY A O 1
ATOM 796 N N . ASP A 1 99 ? 19.333 0.535 -47.761 1.00 86.94 99 ASP A N 1
ATOM 797 C CA . ASP A 1 99 ? 19.162 1.921 -48.219 1.00 86.94 99 ASP A CA 1
ATOM 798 C C . ASP A 1 99 ? 18.795 2.885 -47.079 1.00 86.94 99 ASP A C 1
ATOM 800 O O . ASP A 1 99 ? 19.284 4.018 -47.029 1.00 86.94 99 ASP A O 1
ATOM 804 N N . GLU A 1 100 ? 17.932 2.459 -46.153 1.00 88.50 100 GLU A N 1
ATOM 805 C CA . GLU A 1 100 ? 17.568 3.249 -44.970 1.00 88.50 100 GLU A CA 1
ATOM 806 C C . GLU A 1 100 ? 18.751 3.388 -44.013 1.00 88.50 100 GLU A C 1
ATOM 808 O O . GLU A 1 100 ? 19.023 4.488 -43.529 1.00 88.50 100 GLU A O 1
ATOM 813 N N . TYR A 1 101 ? 19.496 2.301 -43.803 1.00 89.62 101 TYR A N 1
ATOM 814 C CA . TYR A 1 101 ? 20.725 2.298 -43.020 1.00 89.62 101 TYR A CA 1
ATOM 815 C C . TYR A 1 101 ? 21.748 3.294 -43.584 1.00 89.62 101 TYR A C 1
ATOM 817 O O . TYR A 1 101 ? 22.187 4.197 -42.867 1.00 89.62 101 TYR A O 1
ATOM 825 N N . LYS A 1 102 ? 22.036 3.219 -44.894 1.00 88.06 102 LYS A N 1
ATOM 826 C CA . LYS A 1 102 ? 22.954 4.137 -45.593 1.00 88.06 102 LYS A CA 1
ATOM 827 C C . LYS A 1 102 ? 22.564 5.608 -45.395 1.00 88.06 102 LYS A C 1
ATOM 829 O O . LYS A 1 102 ? 23.421 6.434 -45.079 1.00 88.06 102 LYS A O 1
ATOM 834 N N . LYS A 1 103 ? 21.272 5.944 -45.508 1.00 90.19 103 LYS A N 1
ATOM 835 C CA . LYS A 1 103 ? 20.757 7.312 -45.281 1.00 90.19 103 LYS A CA 1
ATOM 836 C C . LYS A 1 103 ? 20.949 7.793 -43.842 1.00 90.19 103 LYS A C 1
ATOM 838 O O . LYS A 1 103 ? 21.299 8.957 -43.624 1.00 90.19 103 LYS A O 1
ATOM 843 N N . ILE A 1 104 ? 20.711 6.924 -42.861 1.00 90.62 104 ILE A N 1
ATOM 844 C CA . ILE A 1 104 ? 20.869 7.259 -41.441 1.00 90.62 104 ILE A CA 1
ATOM 845 C C . ILE A 1 104 ? 22.345 7.517 -41.127 1.00 90.62 104 ILE A C 1
ATOM 847 O O . ILE A 1 104 ? 22.666 8.568 -40.572 1.00 90.62 104 ILE A O 1
ATOM 851 N N . VAL A 1 105 ? 23.245 6.617 -41.534 1.00 89.38 105 VAL A N 1
ATOM 852 C CA . VAL A 1 105 ? 24.694 6.760 -41.307 1.00 89.38 105 VAL A CA 1
ATOM 853 C C . VAL A 1 105 ? 25.236 8.025 -41.975 1.00 89.38 105 VAL A C 1
ATOM 855 O O . VAL A 1 105 ? 25.936 8.800 -41.327 1.00 89.38 105 VAL A O 1
ATOM 858 N N . ALA A 1 106 ? 24.838 8.309 -43.218 1.00 88.88 106 ALA A N 1
ATOM 859 C CA . ALA A 1 106 ? 25.186 9.553 -43.911 1.00 88.88 106 ALA A CA 1
ATOM 860 C C . ALA A 1 106 ? 24.758 10.806 -43.122 1.00 88.88 106 ALA A C 1
ATOM 862 O O . ALA A 1 106 ? 25.535 11.745 -42.951 1.00 88.88 106 ALA A O 1
ATOM 863 N N . THR A 1 107 ? 23.539 10.803 -42.575 1.00 91.38 107 THR A N 1
ATOM 864 C CA . THR A 1 107 ? 23.027 11.914 -41.756 1.00 91.38 107 THR A CA 1
ATOM 865 C C . THR A 1 107 ? 23.827 12.079 -40.458 1.00 91.38 107 THR A C 1
ATOM 867 O O . THR A 1 107 ? 24.087 13.204 -40.024 1.00 91.38 107 THR A O 1
ATOM 870 N N . LEU A 1 108 ? 24.236 10.971 -39.832 1.00 90.69 108 LEU A N 1
ATOM 871 C CA . LEU A 1 108 ? 25.070 10.984 -38.628 1.00 90.69 108 LEU A CA 1
ATOM 872 C C . LEU A 1 108 ? 26.479 11.521 -38.915 1.00 90.69 108 LEU A C 1
ATOM 874 O O . LEU A 1 108 ? 26.977 12.329 -38.130 1.00 90.69 108 LEU A O 1
ATOM 878 N N . ILE A 1 109 ? 27.082 11.144 -40.046 1.00 88.00 109 ILE A N 1
ATOM 879 C CA . ILE A 1 109 ? 28.386 11.654 -40.500 1.00 88.00 109 ILE A CA 1
ATOM 880 C C . ILE A 1 109 ? 28.324 13.168 -40.728 1.00 88.00 109 ILE A C 1
ATOM 882 O O . ILE A 1 109 ? 29.162 13.905 -40.210 1.00 88.00 109 ILE A O 1
ATOM 886 N N . GLU A 1 110 ? 27.304 13.655 -41.435 1.00 88.81 110 GLU A N 1
ATOM 887 C CA . GLU A 1 110 ? 27.104 15.092 -41.661 1.00 88.81 110 GLU A CA 1
ATOM 888 C C . GLU A 1 110 ? 26.947 15.869 -40.351 1.00 88.81 110 GLU A C 1
ATOM 890 O O . GLU A 1 110 ? 27.512 16.951 -40.173 1.00 88.81 110 GLU A O 1
ATOM 895 N N . LYS A 1 111 ? 26.212 15.303 -39.389 1.00 89.81 111 LYS A N 1
ATOM 896 C CA . LYS A 1 111 ? 26.080 15.901 -38.059 1.00 89.81 111 LYS A CA 1
ATOM 897 C C . LYS A 1 111 ? 27.421 15.923 -37.320 1.00 89.81 111 LYS A C 1
ATOM 899 O O . LYS A 1 111 ? 27.737 16.931 -36.688 1.00 89.81 111 LYS A O 1
ATOM 904 N N . ALA A 1 112 ? 28.215 14.857 -37.422 1.00 87.50 112 ALA A N 1
ATOM 905 C CA . ALA A 1 112 ? 29.541 14.785 -36.818 1.00 87.50 112 ALA A CA 1
ATOM 906 C C . ALA A 1 112 ? 30.489 15.845 -37.404 1.00 87.50 112 ALA A C 1
ATOM 908 O O . ALA A 1 112 ? 31.096 16.578 -36.630 1.00 87.50 112 ALA A O 1
ATOM 909 N N . ARG A 1 113 ? 30.523 16.026 -38.736 1.00 85.06 113 ARG A N 1
ATOM 910 C CA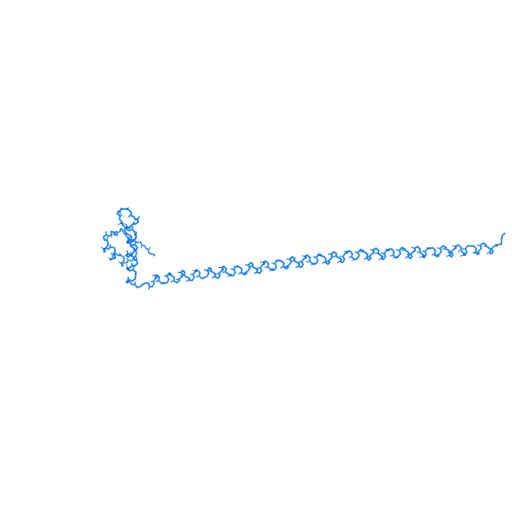 . ARG A 1 113 ? 31.336 17.065 -39.410 1.00 85.06 113 ARG A CA 1
ATOM 911 C C . ARG A 1 113 ? 31.016 18.488 -38.965 1.00 85.06 113 ARG A C 1
ATOM 913 O O . ARG A 1 113 ? 31.890 19.341 -38.974 1.00 85.06 113 ARG A O 1
ATOM 920 N N . ARG A 1 114 ? 29.759 18.758 -38.609 1.00 87.19 114 ARG A N 1
ATOM 921 C CA . ARG A 1 114 ? 29.331 20.079 -38.119 1.00 87.19 114 ARG A CA 1
ATOM 922 C C . ARG A 1 114 ? 29.635 20.312 -36.644 1.00 87.19 114 ARG A C 1
ATOM 924 O O . ARG A 1 114 ? 29.568 21.451 -36.200 1.00 87.19 114 ARG A O 1
ATOM 931 N N . THR A 1 115 ? 29.852 19.243 -35.882 1.00 88.25 115 THR A N 1
ATOM 932 C CA . THR A 1 115 ? 29.972 19.308 -34.418 1.00 88.25 115 THR A CA 1
ATOM 933 C C . THR A 1 115 ? 31.416 19.147 -33.955 1.00 88.25 115 THR A C 1
ATOM 935 O O . THR A 1 115 ? 31.778 19.662 -32.902 1.00 88.25 115 THR A O 1
ATOM 938 N N . LEU A 1 116 ? 32.222 18.402 -34.709 1.00 85.12 116 LEU A N 1
ATOM 939 C CA . LEU A 1 116 ? 33.615 18.121 -34.398 1.00 85.12 116 LEU A CA 1
ATOM 940 C C . LEU A 1 116 ? 34.518 19.018 -35.244 1.00 85.12 116 LEU A C 1
ATOM 942 O O . LEU A 1 116 ? 34.415 19.014 -36.468 1.00 85.12 116 LEU A O 1
ATOM 946 N N . ASP A 1 117 ? 35.427 19.727 -34.582 1.00 79.62 117 ASP A N 1
ATOM 947 C CA . ASP A 1 117 ? 36.511 20.455 -35.236 1.00 79.62 117 ASP A CA 1
ATOM 948 C C . ASP A 1 117 ? 37.752 19.549 -35.352 1.00 79.62 117 ASP A C 1
ATOM 950 O O . ASP A 1 117 ? 38.177 18.943 -34.365 1.00 79.62 117 ASP A O 1
ATOM 954 N N . GLY A 1 118 ? 38.347 19.469 -36.547 1.00 78.50 118 GLY A N 1
ATOM 955 C CA . GLY A 1 118 ? 39.576 18.708 -36.826 1.00 78.50 118 GLY A CA 1
ATOM 956 C C . GLY A 1 118 ? 39.386 17.473 -37.717 1.00 78.50 118 GLY A C 1
ATOM 957 O O . GLY A 1 118 ? 38.317 17.250 -38.286 1.00 78.50 118 GLY A O 1
ATOM 958 N N . ASP A 1 119 ? 40.452 16.679 -37.860 1.00 79.00 119 ASP A N 1
ATOM 959 C CA . ASP A 1 119 ? 40.459 15.481 -38.706 1.00 79.00 119 ASP A CA 1
ATOM 960 C C . ASP A 1 119 ? 39.596 14.365 -38.099 1.00 79.00 119 ASP A C 1
ATOM 962 O O . ASP A 1 119 ? 39.798 13.935 -36.960 1.00 79.00 119 ASP A O 1
ATOM 966 N N . ILE A 1 120 ? 38.631 13.869 -38.876 1.00 81.88 120 ILE A N 1
ATOM 967 C CA . ILE A 1 120 ? 37.699 12.821 -38.450 1.00 81.88 120 ILE A CA 1
ATOM 968 C C . ILE A 1 120 ? 38.248 11.461 -38.874 1.00 81.88 120 ILE A C 1
ATOM 970 O O . ILE A 1 120 ? 38.527 11.227 -40.045 1.00 81.88 120 ILE A O 1
ATOM 974 N N . ILE A 1 121 ? 38.352 10.546 -37.914 1.00 83.38 121 ILE A N 1
ATOM 975 C CA . ILE A 1 121 ? 38.707 9.139 -38.126 1.00 83.38 121 ILE A CA 1
ATOM 976 C C . ILE A 1 121 ? 37.543 8.256 -37.679 1.00 83.38 121 ILE A C 1
ATOM 978 O O . ILE A 1 121 ? 36.934 8.512 -36.639 1.00 83.38 121 ILE A O 1
ATOM 982 N N . ALA A 1 122 ? 37.241 7.206 -38.439 1.00 84.88 122 ALA A N 1
ATOM 983 C CA . ALA A 1 122 ? 36.139 6.298 -38.136 1.00 84.88 122 ALA A CA 1
ATOM 984 C C . ALA A 1 122 ? 36.633 4.882 -37.819 1.00 84.88 122 ALA A C 1
ATOM 986 O O . ALA A 1 122 ? 37.622 4.399 -38.375 1.00 84.88 122 ALA A O 1
ATOM 987 N N . TYR A 1 123 ? 35.911 4.206 -36.931 1.00 86.38 123 TYR A N 1
ATOM 988 C CA . TYR A 1 123 ? 36.006 2.766 -36.727 1.00 86.38 123 TYR A CA 1
ATOM 989 C C . TYR A 1 123 ? 34.717 2.134 -37.237 1.00 86.38 123 TYR A C 1
ATOM 991 O O . TYR A 1 123 ? 33.636 2.663 -36.977 1.00 86.38 123 TYR A O 1
ATOM 999 N N . ILE A 1 124 ? 34.834 1.030 -37.968 1.00 86.56 124 ILE A N 1
ATOM 1000 C CA . ILE A 1 124 ? 33.684 0.356 -38.580 1.00 86.56 124 ILE A CA 1
ATOM 1001 C C . ILE A 1 124 ? 33.355 -0.938 -37.845 1.00 86.56 124 ILE A C 1
ATOM 1003 O O . ILE A 1 124 ? 34.237 -1.581 -37.273 1.00 86.56 124 ILE A O 1
ATOM 1007 N N . SER A 1 125 ? 32.085 -1.324 -37.893 1.00 82.50 125 SER A N 1
ATOM 1008 C CA . SER A 1 125 ? 31.616 -2.611 -37.365 1.00 82.50 125 SER A CA 1
ATOM 1009 C C . SER A 1 125 ? 30.948 -3.462 -38.445 1.00 82.50 125 SER A C 1
ATOM 1011 O O . SER A 1 125 ? 31.041 -4.687 -38.393 1.00 82.50 125 SER A O 1
ATOM 1013 N N . ARG A 1 126 ? 30.345 -2.833 -39.466 1.00 82.31 126 ARG A N 1
ATOM 1014 C CA . ARG A 1 126 ? 29.773 -3.507 -40.636 1.00 82.31 126 ARG A CA 1
ATOM 1015 C C . ARG A 1 126 ? 30.601 -3.224 -41.884 1.00 82.31 126 ARG A C 1
ATOM 1017 O O . ARG A 1 126 ? 31.163 -2.142 -42.036 1.00 82.31 126 ARG A O 1
ATOM 1024 N N . ASP A 1 127 ? 30.629 -4.180 -42.807 1.00 81.69 127 ASP A N 1
ATOM 1025 C CA . ASP A 1 127 ? 31.334 -4.031 -44.089 1.00 81.69 127 ASP A CA 1
ATOM 1026 C C . ASP A 1 127 ? 30.745 -2.884 -44.933 1.00 81.69 127 ASP A C 1
ATOM 1028 O O . ASP A 1 127 ? 31.468 -2.131 -45.582 1.00 81.69 127 ASP A O 1
ATOM 1032 N N . GLU A 1 128 ? 29.425 -2.702 -44.857 1.00 81.62 128 GLU A N 1
ATOM 1033 C CA . GLU A 1 128 ? 28.664 -1.662 -45.562 1.00 81.62 128 GLU A CA 1
ATOM 1034 C C . GLU A 1 128 ? 29.073 -0.235 -45.147 1.00 81.62 128 GLU A C 1
ATOM 1036 O O . GLU A 1 128 ? 28.933 0.698 -45.939 1.00 81.62 128 GLU A O 1
ATOM 1041 N N . ASP A 1 129 ? 29.617 -0.059 -43.936 1.00 85.38 129 ASP A N 1
ATOM 1042 C CA . ASP A 1 129 ? 30.087 1.238 -43.430 1.00 85.38 129 ASP A CA 1
ATOM 1043 C C . ASP A 1 129 ? 31.313 1.734 -44.205 1.00 85.38 129 ASP A C 1
ATOM 1045 O O . ASP A 1 129 ? 31.498 2.939 -44.384 1.00 85.38 129 ASP A O 1
ATOM 1049 N N . GLU A 1 130 ? 32.146 0.813 -44.696 1.00 83.31 130 GLU A N 1
ATOM 1050 C CA . GLU A 1 130 ? 33.364 1.148 -45.432 1.00 83.31 130 GLU A CA 1
ATOM 1051 C C . GLU A 1 130 ? 33.039 1.819 -46.775 1.00 83.31 130 GLU A C 1
ATOM 1053 O O . GLU A 1 130 ? 33.694 2.788 -47.165 1.00 83.31 130 GLU A O 1
ATOM 1058 N N . GLU A 1 131 ? 31.995 1.347 -47.466 1.00 83.44 131 GLU A N 1
ATOM 1059 C CA . GLU A 1 131 ? 31.504 1.973 -48.701 1.00 83.44 131 GLU A CA 1
ATOM 1060 C C . GLU A 1 131 ? 30.955 3.378 -48.444 1.00 83.44 131 GLU A C 1
ATOM 1062 O O . GLU A 1 131 ? 31.195 4.296 -49.229 1.00 83.44 131 GLU A O 1
ATOM 1067 N N . ILE A 1 132 ? 30.230 3.560 -47.338 1.00 84.62 132 ILE A N 1
ATOM 1068 C CA . ILE A 1 132 ? 29.630 4.849 -46.987 1.00 84.62 132 ILE A CA 1
ATOM 1069 C C . ILE A 1 132 ? 30.731 5.863 -46.670 1.00 84.62 132 ILE A C 1
ATOM 1071 O O . ILE A 1 132 ? 30.701 6.971 -47.196 1.00 84.62 132 ILE A O 1
ATOM 1075 N N . LEU A 1 133 ? 31.724 5.489 -45.859 1.00 86.00 133 LEU A N 1
ATOM 1076 C CA . LEU A 1 133 ? 32.801 6.389 -45.432 1.00 86.00 133 LEU A CA 1
ATOM 1077 C C . LEU A 1 133 ? 33.719 6.818 -46.584 1.00 86.00 133 LEU A C 1
ATOM 1079 O O . LEU A 1 133 ? 34.159 7.971 -46.601 1.00 86.00 133 LEU A O 1
ATOM 1083 N N . LYS A 1 134 ? 33.935 5.951 -47.587 1.00 83.31 134 LYS A N 1
ATOM 1084 C CA . LYS A 1 134 ? 34.661 6.305 -48.823 1.00 83.31 134 LYS A CA 1
ATOM 1085 C C . LYS A 1 134 ? 34.012 7.477 -49.561 1.00 83.31 134 LYS A C 1
ATOM 1087 O O . LYS A 1 134 ? 34.725 8.343 -50.055 1.00 83.31 134 LYS A O 1
ATOM 1092 N N . ASN A 1 135 ? 32.679 7.561 -49.573 1.00 84.88 135 ASN A N 1
ATOM 1093 C CA . ASN A 1 135 ? 31.966 8.674 -50.214 1.00 84.88 135 ASN A CA 1
ATOM 1094 C C . ASN A 1 135 ? 32.172 10.024 -49.503 1.00 84.88 135 ASN A C 1
ATOM 1096 O O . ASN A 1 135 ? 31.896 11.066 -50.094 1.00 84.88 135 ASN A O 1
ATOM 1100 N N . TYR A 1 136 ? 32.648 10.020 -48.254 1.00 83.19 136 TYR A N 1
ATOM 1101 C CA . TYR A 1 136 ? 32.860 11.222 -47.443 1.00 83.19 136 TYR A CA 1
ATOM 1102 C C . TYR A 1 136 ? 34.340 11.567 -47.211 1.00 83.19 136 TYR A C 1
ATOM 1104 O O . TYR A 1 136 ? 34.609 12.546 -46.508 1.00 83.19 136 TYR A O 1
ATOM 1112 N N . ASP A 1 137 ? 35.265 10.806 -47.807 1.00 83.31 137 ASP A N 1
ATOM 1113 C CA . ASP A 1 137 ? 36.723 10.930 -47.639 1.00 83.31 137 ASP A CA 1
ATOM 1114 C C . ASP A 1 137 ? 37.177 10.810 -46.169 1.00 83.31 137 ASP A C 1
ATOM 1116 O O . ASP A 1 137 ? 38.067 11.517 -45.702 1.00 83.31 137 ASP A O 1
ATOM 1120 N N . ILE A 1 138 ? 36.513 9.934 -45.400 1.00 85.19 138 ILE A N 1
ATOM 1121 C CA . ILE A 1 138 ? 36.830 9.695 -43.984 1.00 85.19 138 ILE A CA 1
ATOM 1122 C C . ILE A 1 138 ? 37.677 8.418 -43.858 1.00 85.19 138 ILE A C 1
ATOM 1124 O O . ILE A 1 138 ? 37.201 7.336 -44.217 1.00 85.19 138 ILE A O 1
ATOM 1128 N N . PRO A 1 139 ? 38.908 8.494 -43.317 1.00 84.31 139 PRO A N 1
ATOM 1129 C CA . PRO A 1 139 ? 39.769 7.329 -43.148 1.00 84.31 139 PRO A CA 1
ATOM 1130 C C . PRO A 1 139 ? 39.252 6.367 -42.066 1.00 84.31 139 PRO A C 1
ATOM 1132 O O . PRO A 1 139 ? 38.904 6.767 -40.949 1.00 84.31 139 PRO A O 1
ATOM 1135 N N . VAL A 1 140 ? 39.270 5.068 -42.385 1.00 85.38 140 VAL A N 1
ATOM 1136 C CA . VAL A 1 140 ? 38.938 3.981 -41.452 1.00 85.38 140 VAL A CA 1
ATOM 1137 C C . VAL A 1 140 ? 40.198 3.529 -40.716 1.00 85.38 140 VAL A C 1
ATOM 1139 O O . VAL A 1 140 ? 41.158 3.077 -41.338 1.00 85.38 140 VAL A O 1
ATOM 1142 N N . LYS A 1 141 ? 40.200 3.632 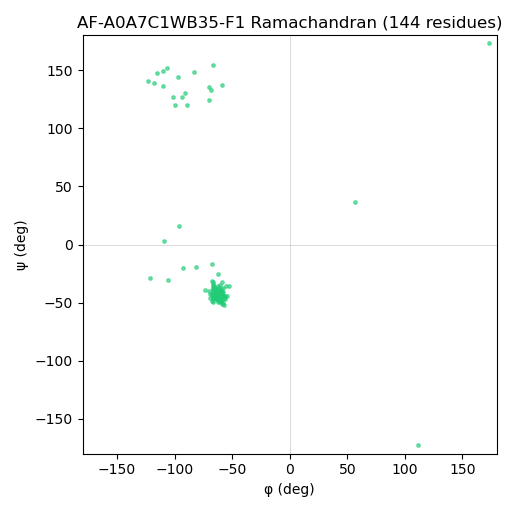-39.383 1.00 85.56 141 LYS A N 1
ATOM 1143 C CA . LYS A 1 141 ? 41.366 3.314 -38.536 1.00 85.56 141 LYS A CA 1
ATOM 1144 C C . LYS A 1 141 ? 41.383 1.869 -38.023 1.00 85.56 141 LYS A C 1
ATOM 1146 O O . LYS A 1 141 ? 42.440 1.373 -37.642 1.00 85.56 141 LYS A O 1
ATOM 1151 N N . GLY A 1 142 ? 40.239 1.185 -38.006 1.00 81.62 142 GLY A N 1
ATOM 1152 C CA . GLY A 1 142 ? 40.147 -0.215 -37.585 1.00 81.62 142 GLY A CA 1
ATOM 1153 C C . GLY A 1 142 ? 38.712 -0.731 -37.484 1.00 81.62 142 GLY A C 1
ATOM 1154 O O . GLY A 1 142 ? 37.757 0.039 -37.613 1.00 81.62 142 GLY A O 1
ATOM 1155 N N . ARG A 1 143 ? 38.575 -2.039 -37.237 1.00 83.75 143 ARG A N 1
ATOM 1156 C CA . ARG A 1 143 ? 37.296 -2.700 -36.938 1.00 83.75 143 ARG A CA 1
ATOM 1157 C C . ARG A 1 143 ? 37.090 -2.865 -35.440 1.00 83.75 143 ARG A C 1
ATOM 1159 O O . ARG A 1 143 ? 38.047 -3.132 -34.718 1.00 83.75 143 ARG A O 1
ATOM 1166 N N . ILE A 1 144 ? 35.842 -2.732 -35.007 1.00 83.62 144 ILE A N 1
ATOM 1167 C CA . ILE A 1 144 ? 35.402 -3.005 -33.636 1.00 83.62 144 ILE A CA 1
ATOM 1168 C C . ILE A 1 144 ? 34.290 -4.059 -33.704 1.00 83.62 144 ILE A C 1
ATOM 1170 O O . ILE A 1 144 ? 33.469 -4.023 -34.621 1.00 83.62 144 ILE A O 1
ATOM 1174 N N . GLU A 1 145 ? 34.283 -5.005 -32.762 1.00 72.06 145 GLU A N 1
ATOM 1175 C CA . GLU A 1 145 ? 33.184 -5.968 -32.614 1.00 72.06 145 GLU A CA 1
ATOM 1176 C C . GLU A 1 145 ? 31.914 -5.251 -32.127 1.00 72.06 145 GLU A C 1
ATOM 1178 O O . GLU A 1 145 ? 31.979 -4.428 -31.210 1.00 72.06 145 GLU A O 1
ATOM 1183 N N . ALA A 1 146 ? 30.783 -5.533 -32.782 1.00 61.03 146 ALA A N 1
ATOM 1184 C CA . ALA A 1 146 ? 29.465 -4.991 -32.440 1.00 61.03 146 ALA A CA 1
ATOM 1185 C C . ALA A 1 146 ? 28.781 -5.785 -31.323 1.00 61.03 146 ALA A C 1
ATOM 1187 O O . ALA A 1 146 ? 28.907 -7.031 -31.328 1.00 61.03 146 ALA A O 1
#